Protein AF-A0A534YA85-F1 (afdb_monomer_lite)

Structure (mmCIF, N/CA/C/O backbone):
data_AF-A0A534YA85-F1
#
_entry.id   AF-A0A534YA85-F1
#
loop_
_atom_site.group_PDB
_atom_site.id
_atom_site.type_symbol
_atom_site.label_atom_id
_atom_site.label_alt_id
_atom_site.label_comp_id
_atom_site.label_asym_id
_atom_site.label_entity_id
_atom_site.label_seq_id
_atom_site.pdbx_PDB_ins_code
_atom_site.Cartn_x
_atom_site.Cartn_y
_atom_site.Cartn_z
_atom_site.occupancy
_atom_site.B_iso_or_equiv
_atom_site.auth_seq_id
_atom_site.auth_comp_id
_atom_site.auth_asym_id
_atom_site.auth_atom_id
_atom_site.pdbx_PDB_model_num
ATOM 1 N N . MET A 1 1 ? 10.617 16.975 32.938 1.00 54.47 1 MET A N 1
ATOM 2 C CA . MET A 1 1 ? 10.863 16.220 31.689 1.00 54.47 1 MET A CA 1
ATOM 3 C C . MET A 1 1 ? 12.157 15.442 31.847 1.00 54.47 1 MET A C 1
ATOM 5 O O . MET A 1 1 ? 13.185 16.061 32.096 1.00 54.47 1 MET A O 1
ATOM 9 N N . GLY A 1 2 ? 12.087 14.109 31.835 1.00 68.56 2 GLY A N 1
ATOM 10 C CA . GLY A 1 2 ? 13.190 13.233 32.239 1.00 68.56 2 GLY A CA 1
ATOM 11 C C . GLY A 1 2 ? 14.158 12.900 31.101 1.00 68.56 2 GLY A C 1
ATOM 12 O O . GLY A 1 2 ? 13.788 12.870 29.932 1.00 68.56 2 GLY A O 1
ATOM 13 N N . PHE A 1 3 ? 15.406 12.594 31.458 1.00 65.69 3 PHE A N 1
ATOM 14 C CA . PHE A 1 3 ? 16.488 12.204 30.540 1.00 65.69 3 PHE A CA 1
ATOM 15 C C . PHE A 1 3 ? 16.115 11.012 29.625 1.00 65.69 3 PHE A C 1
ATOM 17 O O . PHE A 1 3 ? 16.571 10.932 28.488 1.00 65.69 3 PHE A O 1
ATOM 24 N N . LEU A 1 4 ? 15.219 10.133 30.092 1.00 62.03 4 LEU A N 1
ATOM 25 C CA . LEU A 1 4 ? 14.689 8.975 29.357 1.00 62.03 4 LEU A CA 1
ATOM 26 C C . LEU A 1 4 ? 13.737 9.347 28.203 1.00 62.03 4 LEU A C 1
ATOM 28 O O . LEU A 1 4 ? 13.710 8.641 27.192 1.00 62.03 4 LEU A O 1
ATOM 32 N N . ASP A 1 5 ? 13.016 10.469 28.303 1.00 59.59 5 ASP A N 1
ATOM 33 C CA . ASP A 1 5 ? 12.190 10.991 27.201 1.00 59.59 5 ASP A CA 1
ATOM 34 C C . ASP A 1 5 ? 13.083 11.540 26.081 1.00 59.59 5 ASP A C 1
ATOM 36 O O . ASP A 1 5 ? 12.825 11.323 24.898 1.00 59.59 5 ASP A O 1
ATOM 40 N N . LYS A 1 6 ? 14.206 12.168 26.456 1.00 60.59 6 LYS A N 1
ATOM 41 C CA . LYS A 1 6 ? 15.209 12.709 25.525 1.00 60.59 6 LYS A CA 1
ATOM 42 C C . LYS A 1 6 ? 16.009 11.614 24.799 1.00 60.59 6 LYS A C 1
ATOM 44 O O . LYS A 1 6 ? 16.532 11.862 23.718 1.00 60.59 6 LYS A O 1
ATOM 49 N N . LEU A 1 7 ? 16.057 10.403 25.365 1.00 66.19 7 LEU A N 1
ATOM 50 C CA . LEU A 1 7 ? 16.641 9.196 24.763 1.00 66.19 7 LEU A CA 1
ATOM 51 C C . LEU A 1 7 ? 15.626 8.365 23.950 1.00 66.19 7 LEU A C 1
ATOM 53 O O . LEU A 1 7 ? 15.970 7.308 23.426 1.00 66.19 7 LEU A O 1
ATOM 57 N N . GLY A 1 8 ? 14.369 8.816 23.845 1.00 58.88 8 GLY A N 1
ATOM 58 C CA . GLY A 1 8 ? 13.324 8.158 23.058 1.00 58.88 8 GLY A CA 1
ATOM 59 C C . GLY A 1 8 ? 12.726 6.894 23.689 1.00 58.88 8 GLY A C 1
ATOM 60 O O . GLY A 1 8 ? 11.924 6.226 23.036 1.00 58.88 8 GLY A O 1
ATOM 61 N N . ILE A 1 9 ? 13.069 6.575 24.941 1.00 64.44 9 ILE A N 1
ATOM 62 C CA . ILE A 1 9 ? 12.575 5.391 25.670 1.00 64.44 9 ILE A CA 1
ATOM 63 C C . ILE A 1 9 ? 11.211 5.678 26.337 1.00 64.44 9 ILE A C 1
ATOM 65 O O . ILE A 1 9 ? 10.463 4.755 26.667 1.00 64.44 9 ILE A O 1
ATOM 69 N N . GLY A 1 10 ? 10.824 6.950 26.451 1.00 61.31 10 GLY A N 1
ATOM 70 C CA . GLY A 1 10 ? 9.482 7.391 26.837 1.00 61.31 10 GLY A CA 1
ATOM 71 C C . GLY A 1 10 ? 8.562 7.609 25.632 1.00 61.31 10 GLY A C 1
ATOM 72 O O . GLY A 1 10 ? 8.997 8.062 24.570 1.00 61.31 10 GLY A O 1
ATOM 73 N N . GLY A 1 11 ? 7.295 7.223 25.770 1.00 65.12 11 GLY A N 1
ATOM 74 C CA . GLY A 1 11 ? 6.233 7.511 24.805 1.00 65.12 11 GLY A CA 1
ATOM 75 C C . GLY A 1 11 ? 5.079 6.522 24.893 1.00 65.12 11 GLY A C 1
ATOM 76 O O . GLY A 1 11 ? 5.280 5.359 25.263 1.00 65.12 11 GLY A O 1
ATOM 77 N N . SER A 1 12 ? 3.875 6.981 24.557 1.00 79.50 12 SER A N 1
ATOM 78 C CA . SER A 1 12 ? 2.685 6.127 24.523 1.00 79.50 12 SER A CA 1
ATOM 79 C C . SER A 1 12 ? 2.863 4.994 23.499 1.00 79.50 12 SER A C 1
ATOM 81 O O . SER A 1 12 ? 3.692 5.073 22.586 1.00 79.50 12 SER A O 1
ATOM 83 N N . LYS A 1 13 ? 2.090 3.906 23.629 1.00 80.50 13 LYS A N 1
ATOM 84 C CA . LYS A 1 13 ? 2.131 2.785 22.667 1.00 80.50 13 LYS A CA 1
ATOM 85 C C . LYS A 1 13 ? 1.959 3.280 21.220 1.00 80.50 13 LYS A C 1
ATOM 87 O O . LYS A 1 13 ? 2.655 2.799 20.333 1.00 80.50 13 LYS A O 1
ATOM 92 N N . GLN A 1 14 ? 1.108 4.288 21.030 1.00 82.31 14 GLN A N 1
ATOM 93 C CA . GLN A 1 14 ? 0.843 4.929 19.742 1.00 82.31 14 GLN A CA 1
ATOM 94 C C . GLN A 1 14 ? 2.064 5.696 19.215 1.00 82.31 14 GLN A C 1
ATOM 96 O O . GLN A 1 14 ? 2.481 5.479 18.085 1.00 82.31 14 GLN A O 1
ATOM 101 N N . GLU A 1 15 ? 2.725 6.512 20.039 1.00 84.69 15 GLU A N 1
ATOM 102 C CA . GLU A 1 15 ? 3.919 7.264 19.615 1.00 84.69 15 GLU A CA 1
ATOM 103 C C . GLU A 1 15 ? 5.110 6.363 19.261 1.00 84.69 15 GLU A 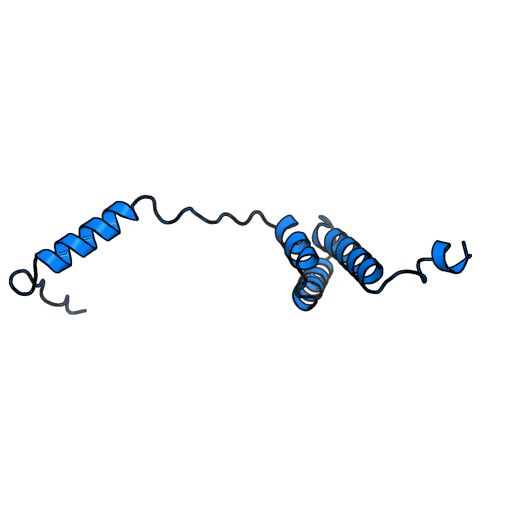C 1
ATOM 105 O O . GLU A 1 15 ? 5.963 6.720 18.441 1.00 84.69 15 GLU A O 1
ATOM 110 N N . ARG A 1 16 ? 5.221 5.201 19.913 1.00 83.88 16 ARG A N 1
ATOM 111 C CA . ARG A 1 16 ? 6.243 4.198 19.581 1.00 83.88 16 ARG A CA 1
ATOM 112 C C . ARG A 1 16 ? 5.949 3.539 18.238 1.00 83.88 16 ARG A C 1
ATOM 114 O O . ARG A 1 16 ? 6.869 3.361 17.441 1.00 83.88 16 ARG A O 1
ATOM 121 N N . GLU A 1 17 ? 4.684 3.223 17.982 1.00 85.88 17 GLU A N 1
ATOM 122 C CA . GLU A 1 17 ? 4.235 2.679 16.703 1.00 85.88 17 GLU A CA 1
ATOM 123 C C . GLU A 1 17 ? 4.466 3.680 15.565 1.00 85.88 17 GLU A C 1
ATOM 125 O O . GLU A 1 17 ? 5.092 3.332 14.567 1.00 85.88 17 GLU A O 1
ATOM 130 N N . GLU A 1 18 ? 4.100 4.950 15.750 1.00 88.56 18 GLU A N 1
ATOM 131 C CA . GLU A 1 18 ? 4.337 6.004 14.758 1.00 88.56 18 GLU A CA 1
ATOM 132 C C . GLU A 1 18 ? 5.822 6.189 14.435 1.00 88.56 18 GLU A C 1
ATOM 134 O O . GLU A 1 18 ? 6.204 6.332 13.270 1.00 88.56 18 GLU A O 1
ATOM 139 N N . ARG A 1 19 ? 6.692 6.153 15.451 1.00 89.69 19 ARG A N 1
ATOM 140 C CA . ARG A 1 19 ? 8.147 6.190 15.241 1.00 89.69 19 ARG A CA 1
ATOM 141 C C . ARG A 1 19 ? 8.642 4.969 14.466 1.00 89.69 19 ARG A C 1
ATOM 143 O O . ARG A 1 19 ? 9.500 5.114 13.592 1.00 89.69 19 ARG A O 1
ATOM 150 N N . GLY A 1 20 ? 8.088 3.791 14.753 1.00 91.81 20 GLY A N 1
ATOM 151 C CA . GLY A 1 20 ? 8.341 2.561 14.005 1.00 91.81 20 GLY A CA 1
ATOM 152 C C . GLY A 1 20 ? 7.965 2.701 12.530 1.00 91.81 20 GLY A C 1
ATOM 153 O O . GLY A 1 20 ? 8.814 2.484 11.664 1.00 91.81 20 GLY A O 1
ATOM 154 N N . VAL A 1 21 ? 6.743 3.162 12.252 1.00 93.25 21 VAL A N 1
ATOM 155 C CA . VAL A 1 21 ? 6.235 3.397 10.892 1.00 93.25 21 VAL A CA 1
ATOM 156 C C . VAL A 1 21 ? 7.115 4.395 10.143 1.00 93.25 21 VAL A C 1
ATOM 158 O O . VAL A 1 21 ? 7.579 4.081 9.050 1.00 93.25 21 VAL A O 1
ATOM 161 N N . ARG A 1 22 ? 7.447 5.552 10.735 1.00 93.50 22 ARG A N 1
ATOM 162 C CA . ARG A 1 22 ? 8.319 6.562 10.096 1.00 93.50 22 ARG A CA 1
ATOM 163 C C . ARG A 1 22 ? 9.693 6.000 9.734 1.00 93.50 22 ARG A C 1
ATOM 165 O O . ARG A 1 22 ? 10.232 6.286 8.663 1.00 93.50 22 ARG A O 1
ATOM 172 N N . ARG A 1 23 ? 10.275 5.181 10.615 1.00 94.31 23 ARG A N 1
ATOM 173 C CA . ARG A 1 23 ? 11.570 4.534 10.367 1.00 94.31 23 ARG A CA 1
ATOM 174 C C . ARG A 1 23 ? 11.490 3.553 9.196 1.00 94.31 23 ARG A C 1
ATOM 176 O O . ARG A 1 23 ? 12.379 3.554 8.346 1.00 94.31 23 ARG A O 1
ATOM 183 N N . LEU A 1 24 ? 10.453 2.719 9.153 1.00 94.25 24 LEU A N 1
ATOM 184 C CA . LEU A 1 24 ? 10.261 1.733 8.086 1.00 94.25 24 LEU A CA 1
ATOM 185 C C . LEU A 1 24 ? 9.900 2.383 6.754 1.00 94.25 24 LEU A C 1
ATOM 187 O O . LEU A 1 24 ? 10.414 1.969 5.719 1.00 94.25 24 LEU A O 1
ATOM 191 N N . GLN A 1 25 ? 9.103 3.447 6.778 1.00 93.00 25 GLN A N 1
ATOM 192 C CA . GLN A 1 25 ? 8.811 4.266 5.610 1.00 93.00 25 GLN A CA 1
ATOM 193 C C . GLN A 1 25 ? 10.107 4.806 4.993 1.00 93.00 25 GLN A C 1
ATOM 195 O O . GLN A 1 25 ? 10.335 4.637 3.798 1.00 93.00 25 GLN A O 1
ATOM 200 N N . LYS A 1 26 ? 11.009 5.383 5.803 1.00 93.25 26 LYS A N 1
ATOM 201 C CA . LYS A 1 26 ? 12.305 5.880 5.312 1.00 93.25 26 LYS A CA 1
ATOM 202 C C . LYS A 1 26 ? 13.123 4.774 4.638 1.00 93.25 26 LYS A C 1
ATOM 204 O O . LYS A 1 26 ? 13.635 4.989 3.546 1.00 93.25 26 LYS A O 1
ATOM 209 N N . LYS A 1 27 ? 13.203 3.585 5.252 1.00 92.75 27 LYS A N 1
ATOM 210 C CA . LYS A 1 27 ? 13.883 2.420 4.653 1.00 92.75 27 LYS A CA 1
ATOM 211 C C . LYS A 1 27 ? 13.230 1.989 3.342 1.00 92.75 27 LYS A C 1
ATOM 213 O O . LYS A 1 27 ? 13.927 1.708 2.375 1.00 92.75 27 LYS A O 1
ATOM 218 N N . THR A 1 28 ? 11.901 1.975 3.304 1.00 91.12 28 THR A N 1
ATOM 219 C CA . THR A 1 28 ? 11.129 1.601 2.118 1.00 91.12 28 THR A CA 1
ATOM 220 C C . THR A 1 28 ? 11.373 2.576 0.973 1.00 91.12 28 THR A C 1
ATOM 222 O O . THR A 1 28 ? 11.422 2.141 -0.167 1.00 91.12 28 THR A O 1
ATOM 225 N N . MET A 1 29 ? 11.582 3.866 1.247 1.00 90.19 29 MET A N 1
ATOM 226 C CA . MET A 1 29 ? 11.817 4.913 0.241 1.00 90.19 29 MET A CA 1
ATOM 227 C C . MET A 1 29 ? 13.283 5.086 -0.169 1.00 90.19 29 MET A C 1
ATOM 229 O O . MET A 1 29 ? 13.564 5.850 -1.093 1.00 90.19 29 MET A O 1
ATOM 233 N N . GLU A 1 30 ? 14.211 4.378 0.477 1.00 91.44 30 GLU A N 1
ATOM 234 C CA . GLU A 1 30 ? 15.630 4.465 0.151 1.00 91.44 30 GLU A CA 1
ATOM 235 C C . GLU A 1 30 ? 15.859 4.079 -1.321 1.00 91.44 30 GLU A C 1
ATOM 237 O O . GLU A 1 30 ? 15.326 3.076 -1.820 1.00 91.44 30 GLU A O 1
ATOM 242 N N . LYS A 1 31 ? 16.598 4.923 -2.047 1.00 86.00 31 LYS A N 1
ATOM 243 C CA . LYS A 1 31 ? 16.811 4.751 -3.493 1.00 86.00 31 LYS A CA 1
ATOM 244 C C . LYS A 1 31 ? 17.993 3.837 -3.774 1.00 86.00 31 LYS A C 1
ATOM 246 O O . LYS A 1 31 ? 17.962 3.080 -4.741 1.00 86.00 31 LYS A O 1
ATOM 251 N N . PHE A 1 32 ? 19.006 3.892 -2.915 1.00 89.31 32 PHE A N 1
ATOM 252 C CA . PHE A 1 32 ? 20.272 3.202 -3.106 1.00 89.31 32 PHE A CA 1
ATOM 253 C C . PHE A 1 32 ? 20.477 2.129 -2.036 1.00 89.31 32 PHE A C 1
ATOM 255 O O . PHE A 1 32 ? 20.090 2.288 -0.884 1.00 89.31 32 PHE A O 1
ATOM 262 N N . GLY A 1 33 ? 21.102 1.019 -2.418 1.00 86.88 33 GLY A N 1
ATOM 263 C CA . GLY A 1 33 ? 21.424 -0.076 -1.506 1.00 86.88 33 GLY A CA 1
ATOM 264 C C . GLY A 1 33 ? 20.593 -1.347 -1.714 1.00 86.88 33 GLY A C 1
ATOM 265 O O . GLY A 1 33 ? 19.771 -1.415 -2.640 1.00 86.88 33 GLY A O 1
ATOM 266 N N . PRO A 1 34 ? 20.832 -2.361 -0.860 1.00 93.12 34 PRO A N 1
ATOM 267 C CA . PRO A 1 34 ? 20.342 -3.720 -1.071 1.00 93.12 34 PRO A CA 1
ATOM 268 C C . PRO A 1 34 ? 18.805 -3.787 -1.140 1.00 93.12 34 PRO A C 1
ATOM 270 O O . PRO A 1 34 ? 18.135 -3.230 -0.259 1.00 93.12 34 PRO A O 1
ATOM 273 N N . PRO A 1 35 ? 18.218 -4.427 -2.169 1.00 91.12 35 PRO A N 1
ATOM 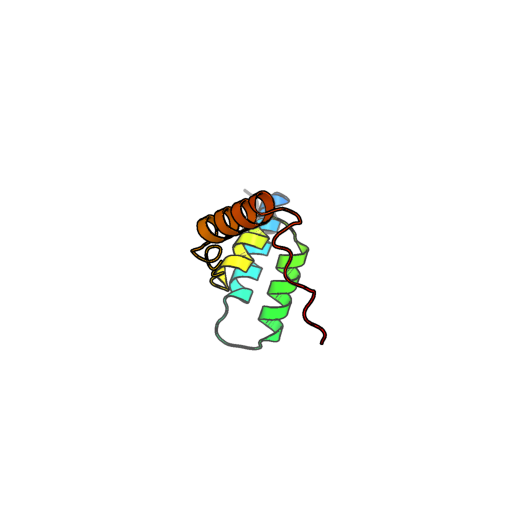274 C CA . PRO A 1 35 ? 16.770 -4.606 -2.286 1.00 91.12 35 PRO A CA 1
ATOM 275 C C . PRO A 1 35 ? 16.120 -5.279 -1.075 1.00 91.12 35 PRO A C 1
ATOM 277 O O . PRO A 1 35 ? 15.008 -4.914 -0.695 1.00 91.12 35 PRO A O 1
ATOM 280 N N . GLU A 1 36 ? 16.835 -6.191 -0.427 1.00 93.75 36 GLU A N 1
ATOM 281 C CA . GLU A 1 36 ? 16.387 -6.995 0.710 1.00 93.75 36 GLU A CA 1
ATOM 282 C C . GLU A 1 36 ? 16.023 -6.110 1.908 1.00 93.75 36 GLU A C 1
ATOM 284 O O . GLU A 1 36 ? 15.047 -6.368 2.609 1.00 93.75 36 GLU A O 1
ATOM 289 N N . ASN A 1 37 ? 16.746 -5.001 2.100 1.00 92.06 37 ASN A N 1
ATOM 290 C CA . ASN A 1 37 ? 16.459 -4.041 3.167 1.00 92.06 37 ASN A CA 1
ATOM 291 C C . ASN A 1 37 ? 15.108 -3.348 2.970 1.00 92.06 37 ASN A C 1
ATOM 293 O O . ASN A 1 37 ? 14.410 -3.050 3.943 1.00 92.06 37 ASN A O 1
ATOM 297 N N . ARG A 1 38 ? 14.742 -3.077 1.713 1.00 93.12 38 ARG A N 1
ATOM 298 C CA . ARG A 1 38 ? 13.445 -2.484 1.372 1.00 93.12 38 ARG A CA 1
ATOM 299 C C . ARG A 1 38 ? 12.345 -3.526 1.475 1.00 93.12 38 ARG A C 1
ATOM 301 O O . ARG A 1 38 ? 11.311 -3.239 2.064 1.00 93.12 38 ARG A O 1
ATOM 308 N N . GLN A 1 39 ? 12.599 -4.731 0.969 1.00 93.25 39 GLN A N 1
ATOM 309 C CA . GLN A 1 39 ? 11.665 -5.849 1.048 1.00 93.25 39 GLN A CA 1
ATOM 310 C C . GLN A 1 39 ? 11.303 -6.176 2.503 1.00 93.25 39 GLN A C 1
ATOM 312 O O . GLN A 1 39 ? 10.126 -6.229 2.848 1.00 93.25 39 GLN A O 1
ATOM 317 N N . GLY A 1 40 ? 12.298 -6.268 3.390 1.00 94.88 40 GLY A N 1
ATOM 318 C CA . GLY A 1 40 ? 12.059 -6.489 4.816 1.00 94.88 40 GLY A CA 1
ATOM 319 C C . GLY A 1 40 ? 11.252 -5.363 5.473 1.00 94.88 40 GLY A C 1
ATOM 320 O O . GLY A 1 40 ? 10.362 -5.634 6.276 1.00 94.88 40 GLY A O 1
ATOM 321 N N . ALA A 1 41 ? 11.503 -4.100 5.106 1.00 94.25 41 ALA A N 1
ATOM 322 C CA . ALA A 1 41 ? 10.731 -2.967 5.623 1.00 94.25 41 ALA A CA 1
ATOM 323 C C . ALA A 1 41 ? 9.268 -2.974 5.140 1.00 94.25 41 ALA A C 1
ATOM 325 O O . ALA A 1 41 ? 8.372 -2.645 5.917 1.00 94.25 41 ALA A O 1
ATOM 326 N N . ILE A 1 42 ? 9.028 -3.386 3.891 1.00 93.62 42 ILE A N 1
ATOM 327 C CA . ILE A 1 42 ? 7.687 -3.562 3.317 1.00 93.62 42 ILE A CA 1
ATOM 328 C C . ILE A 1 42 ? 6.925 -4.655 4.072 1.00 93.62 42 ILE A C 1
ATOM 330 O O . ILE A 1 42 ? 5.783 -4.444 4.479 1.00 93.62 42 ILE A O 1
ATOM 334 N N . GLU A 1 43 ? 7.558 -5.803 4.314 1.00 95.94 43 GLU A N 1
ATOM 335 C CA . GLU A 1 43 ? 6.940 -6.908 5.052 1.00 95.94 43 GLU A CA 1
ATOM 336 C C . GLU A 1 43 ? 6.628 -6.540 6.506 1.00 95.94 43 GLU A C 1
ATOM 338 O O . GLU A 1 43 ? 5.577 -6.912 7.029 1.00 95.94 43 GLU A O 1
ATOM 343 N N . GLU A 1 44 ? 7.514 -5.791 7.168 1.00 94.94 44 GLU A N 1
ATOM 344 C CA . GLU A 1 44 ? 7.291 -5.310 8.534 1.00 94.94 44 GLU A CA 1
ATOM 345 C C . GLU A 1 44 ? 6.118 -4.317 8.596 1.00 94.94 44 GLU A C 1
ATOM 347 O O . GLU A 1 44 ? 5.244 -4.470 9.450 1.00 94.94 44 GLU A O 1
ATOM 352 N N . LEU A 1 45 ? 6.028 -3.368 7.653 1.00 91.88 45 LEU A N 1
ATOM 353 C CA . LEU A 1 45 ? 4.874 -2.465 7.530 1.00 91.88 45 LEU A CA 1
ATOM 354 C C . LEU A 1 45 ? 3.569 -3.235 7.267 1.00 91.88 45 LEU A C 1
ATOM 356 O O . LEU A 1 45 ? 2.554 -2.960 7.908 1.00 91.88 45 LEU A O 1
ATOM 360 N N . GLY A 1 46 ? 3.591 -4.240 6.387 1.00 89.75 46 GLY A N 1
ATOM 361 C CA . GLY A 1 46 ? 2.423 -5.079 6.099 1.00 89.75 46 GLY A CA 1
ATOM 362 C C . GLY A 1 46 ? 1.923 -5.867 7.318 1.00 89.75 46 GLY A C 1
ATOM 363 O O . GLY A 1 46 ? 0.716 -6.035 7.502 1.00 89.75 46 GLY A O 1
ATOM 364 N N . LYS A 1 47 ? 2.833 -6.302 8.200 1.00 94.25 47 LYS A N 1
ATOM 365 C CA . LYS A 1 47 ? 2.492 -7.008 9.448 1.00 94.25 47 LYS A CA 1
ATOM 366 C C . LYS A 1 47 ? 1.817 -6.108 10.487 1.00 94.25 47 LYS A C 1
ATOM 368 O O . LYS A 1 47 ? 1.021 -6.619 11.271 1.00 94.25 47 LYS A O 1
ATOM 373 N N . MET A 1 48 ? 2.093 -4.800 10.492 1.00 89.31 48 MET A N 1
ATOM 374 C CA . MET A 1 48 ? 1.505 -3.861 11.462 1.00 89.31 48 MET A CA 1
ATOM 375 C C . MET A 1 48 ? -0.009 -3.697 11.291 1.00 89.31 48 MET A C 1
ATOM 377 O O . MET A 1 48 ? -0.707 -3.494 12.280 1.00 89.31 48 MET A O 1
ATOM 381 N N . ARG A 1 49 ? -0.523 -3.802 10.055 1.00 85.44 49 ARG A N 1
ATOM 382 C CA . ARG A 1 49 ? -1.960 -3.691 9.722 1.00 85.44 49 ARG A CA 1
ATOM 383 C C . ARG A 1 49 ? -2.650 -2.427 10.267 1.00 85.44 49 ARG A C 1
ATOM 385 O O . ARG A 1 49 ? -3.865 -2.426 10.453 1.00 85.44 49 ARG A O 1
ATOM 392 N N . SER A 1 50 ? -1.903 -1.350 10.512 1.00 85.19 50 SER A N 1
ATOM 393 C CA . SER A 1 50 ? -2.451 -0.072 10.973 1.00 85.19 50 SER A CA 1
ATOM 394 C C . SER A 1 50 ? -2.602 0.924 9.816 1.00 85.19 50 SER A C 1
ATOM 396 O O . SER A 1 50 ? -1.840 0.850 8.848 1.00 85.19 50 SER A O 1
ATOM 398 N N . PRO A 1 51 ? -3.548 1.885 9.888 1.00 85.50 51 PRO A N 1
ATOM 399 C CA . PRO A 1 51 ? -3.778 2.849 8.807 1.00 85.50 51 PRO A CA 1
ATOM 400 C C . PRO A 1 51 ? -2.505 3.589 8.376 1.00 85.50 51 PRO A C 1
ATOM 402 O O . PRO A 1 51 ? -2.210 3.682 7.189 1.00 85.50 51 PRO A O 1
ATOM 405 N N . ARG A 1 52 ? -1.685 4.020 9.344 1.00 85.12 52 ARG A N 1
ATOM 406 C CA . ARG A 1 52 ? -0.412 4.708 9.077 1.00 85.12 52 ARG A CA 1
ATOM 407 C C . ARG A 1 52 ? 0.622 3.821 8.390 1.00 85.12 52 ARG A C 1
ATOM 409 O O . ARG A 1 52 ? 1.390 4.314 7.568 1.00 85.12 52 ARG A O 1
ATOM 416 N N . ALA A 1 53 ? 0.652 2.526 8.699 1.00 87.06 53 ALA A N 1
ATOM 417 C CA . ALA A 1 53 ? 1.543 1.594 8.019 1.00 87.06 53 ALA A CA 1
ATOM 418 C C . ALA A 1 53 ? 1.120 1.372 6.556 1.00 87.06 53 ALA A C 1
ATOM 420 O O . ALA A 1 53 ? 1.976 1.320 5.675 1.00 87.06 53 ALA A O 1
ATOM 421 N N . ILE A 1 54 ? -0.189 1.315 6.282 1.00 88.88 54 ILE A N 1
ATOM 422 C CA . ILE A 1 54 ? -0.715 1.223 4.912 1.00 88.88 54 ILE A CA 1
ATOM 423 C C . ILE A 1 54 ? -0.409 2.499 4.123 1.00 88.88 54 ILE A C 1
ATOM 425 O O . ILE A 1 54 ? 0.132 2.410 3.025 1.00 88.88 54 ILE A O 1
ATOM 429 N N . GLU A 1 55 ? -0.647 3.683 4.696 1.00 86.94 55 GLU A N 1
ATOM 430 C CA . GLU A 1 55 ? -0.246 4.959 4.082 1.00 86.94 55 GLU A CA 1
ATOM 431 C C . GLU A 1 55 ? 1.251 4.979 3.733 1.00 86.94 55 GLU A C 1
ATOM 433 O O . GLU A 1 55 ? 1.639 5.414 2.648 1.00 86.94 55 GLU A O 1
ATOM 438 N N . ALA A 1 56 ? 2.102 4.456 4.626 1.00 87.94 56 ALA A N 1
ATOM 439 C CA . ALA A 1 56 ? 3.539 4.356 4.392 1.00 87.94 56 ALA A CA 1
ATOM 440 C C . ALA A 1 56 ? 3.907 3.477 3.187 1.00 87.94 56 ALA 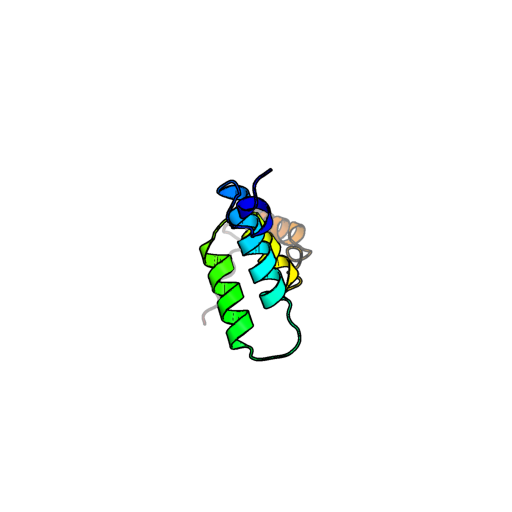A C 1
ATOM 442 O O . ALA A 1 56 ? 4.811 3.838 2.432 1.00 87.94 56 ALA A O 1
ATOM 443 N N . LEU A 1 57 ? 3.201 2.362 2.983 1.00 87.69 57 LEU A N 1
ATOM 444 C CA . LEU A 1 57 ? 3.385 1.486 1.821 1.00 87.69 57 LEU A CA 1
ATOM 445 C C . LEU A 1 57 ? 2.960 2.173 0.517 1.00 87.69 57 LEU A C 1
ATOM 447 O O . LEU A 1 57 ? 3.674 2.090 -0.485 1.00 87.69 57 LEU A O 1
ATOM 451 N N . LEU A 1 58 ? 1.838 2.897 0.545 1.00 86.88 58 LEU A N 1
ATOM 452 C CA . LEU A 1 58 ? 1.291 3.595 -0.621 1.00 86.88 58 LEU A CA 1
ATOM 453 C C . LEU A 1 58 ? 2.206 4.712 -1.141 1.00 86.88 58 LEU A C 1
ATOM 455 O O . LEU A 1 58 ? 2.153 5.048 -2.317 1.00 86.88 58 LEU A O 1
ATOM 459 N N . MET A 1 59 ? 3.094 5.266 -0.312 1.00 85.31 59 MET A N 1
ATOM 460 C CA . MET A 1 59 ? 4.044 6.292 -0.760 1.00 85.31 59 MET A CA 1
ATOM 461 C C . MET A 1 59 ? 5.161 5.757 -1.669 1.00 85.31 59 MET A C 1
ATOM 463 O O . MET A 1 59 ? 5.789 6.546 -2.376 1.00 85.31 59 MET A O 1
ATOM 467 N N . ARG A 1 60 ? 5.430 4.443 -1.671 1.00 81.81 60 ARG A N 1
ATOM 468 C CA . ARG A 1 60 ? 6.489 3.846 -2.505 1.00 81.81 60 ARG A CA 1
ATOM 469 C C . ARG A 1 60 ? 6.064 3.638 -3.954 1.00 81.81 60 ARG A C 1
ATOM 471 O O . ARG A 1 60 ? 6.919 3.701 -4.836 1.00 81.81 60 ARG A O 1
ATOM 478 N N . TYR A 1 61 ? 4.781 3.390 -4.199 1.00 73.25 61 TYR A N 1
ATOM 479 C CA . TY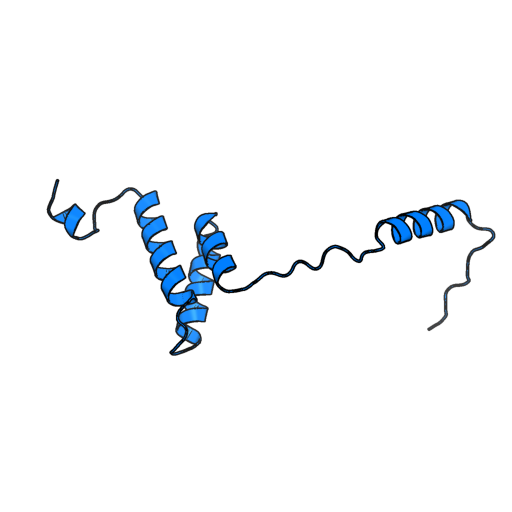R A 1 61 ? 4.259 3.108 -5.530 1.00 73.25 61 TYR A CA 1
ATOM 480 C C . TYR A 1 61 ? 3.033 3.955 -5.820 1.00 73.25 61 TYR A C 1
ATOM 482 O O . TYR A 1 61 ? 2.100 4.025 -5.029 1.00 73.25 61 TYR A O 1
ATOM 490 N N . THR A 1 62 ? 2.998 4.542 -7.009 1.00 64.50 62 THR A N 1
ATOM 491 C CA . THR A 1 62 ? 1.762 5.091 -7.553 1.00 64.50 62 THR A CA 1
ATOM 492 C C . THR A 1 62 ? 0.833 3.928 -7.879 1.00 64.50 62 THR A C 1
ATOM 494 O O . THR A 1 62 ? 1.053 3.221 -8.861 1.00 64.50 62 THR A O 1
ATOM 497 N N . ILE A 1 63 ? -0.203 3.719 -7.067 1.00 63.09 63 ILE A N 1
ATOM 498 C CA . ILE A 1 63 ? -1.298 2.833 -7.458 1.00 63.09 63 ILE A CA 1
ATOM 499 C C . ILE A 1 63 ? -2.113 3.581 -8.505 1.00 63.09 63 ILE A C 1
ATOM 501 O O . ILE A 1 63 ? -2.836 4.525 -8.189 1.00 63.09 63 ILE A O 1
ATOM 505 N N . ARG A 1 64 ? -1.971 3.174 -9.766 1.00 52.28 64 ARG A N 1
ATOM 506 C CA . ARG A 1 64 ? -2.956 3.506 -10.790 1.00 52.28 64 ARG A CA 1
ATOM 507 C C . ARG A 1 64 ? -4.078 2.494 -10.655 1.00 52.28 64 ARG A C 1
ATOM 509 O O . ARG A 1 64 ? -3.907 1.327 -10.985 1.00 52.28 64 ARG A O 1
ATOM 516 N N . VAL A 1 65 ? -5.192 2.944 -10.095 1.00 60.72 65 VAL A N 1
ATOM 517 C CA . VAL A 1 65 ? -6.464 2.269 -10.314 1.00 60.72 65 VAL A CA 1
ATOM 518 C C . VAL A 1 65 ? -6.910 2.782 -11.669 1.00 60.72 65 VAL A C 1
ATOM 520 O O . VAL A 1 65 ? -7.292 3.948 -11.770 1.00 60.72 65 VAL A O 1
ATOM 523 N N . ASP A 1 66 ? -6.752 1.970 -12.715 1.00 54.62 66 ASP A N 1
ATOM 524 C CA . ASP A 1 66 ? -7.393 2.298 -13.983 1.00 54.62 66 ASP A CA 1
ATOM 525 C C . ASP A 1 66 ? -8.884 2.469 -13.668 1.00 54.62 66 ASP A C 1
ATOM 527 O O . ASP A 1 66 ? -9.469 1.567 -13.050 1.00 54.62 66 ASP A O 1
ATOM 531 N N . PRO A 1 67 ? -9.486 3.639 -13.963 1.00 57.00 67 PRO A N 1
ATOM 532 C CA . PRO A 1 67 ? -10.921 3.787 -13.805 1.00 57.00 67 PRO A CA 1
ATOM 533 C C . PRO A 1 67 ? -11.558 2.624 -14.556 1.00 57.00 67 PRO A C 1
ATOM 535 O O . PRO A 1 67 ? -11.087 2.273 -15.643 1.00 57.00 67 PRO A O 1
ATOM 538 N N . GLY A 1 68 ? -12.557 1.990 -13.930 1.00 58.75 68 GLY A N 1
ATOM 539 C CA . GLY A 1 68 ? -13.333 0.931 -14.564 1.00 58.75 68 GLY A CA 1
ATOM 540 C C . GLY A 1 68 ? -13.576 1.329 -16.011 1.00 58.75 68 GLY A C 1
ATOM 541 O O . GLY A 1 68 ? -13.928 2.483 -16.258 1.00 58.75 68 GLY A O 1
ATOM 542 N N . ILE A 1 69 ? -13.201 0.431 -16.929 1.00 61.22 69 ILE A N 1
ATOM 543 C CA . ILE A 1 69 ? -13.299 0.591 -18.386 1.00 61.22 69 ILE A CA 1
ATOM 544 C C . ILE A 1 69 ? -14.443 1.545 -18.710 1.00 61.22 69 ILE A C 1
ATOM 546 O O . ILE A 1 69 ? -15.548 1.328 -18.218 1.00 61.22 69 ILE A O 1
ATOM 550 N N . THR A 1 70 ? -14.141 2.587 -19.487 1.00 57.91 70 THR A N 1
ATOM 551 C CA . THR A 1 70 ? -14.981 3.763 -19.789 1.00 57.91 70 THR A CA 1
ATOM 552 C C . THR A 1 70 ? -16.436 3.432 -20.149 1.00 57.91 70 THR A C 1
ATOM 554 O O . THR A 1 70 ? -17.320 4.271 -20.017 1.00 57.91 70 THR A O 1
ATOM 557 N N . ASP A 1 71 ? -16.688 2.178 -20.494 1.00 64.56 71 ASP A N 1
ATOM 558 C CA . ASP A 1 71 ? -17.915 1.643 -21.041 1.00 64.56 71 ASP A CA 1
ATOM 559 C C . ASP A 1 71 ? -18.779 0.924 -19.986 1.00 64.56 71 ASP A C 1
ATOM 561 O O . ASP A 1 71 ? -19.579 0.060 -20.336 1.00 64.56 71 ASP A O 1
ATOM 565 N N . ASP A 1 72 ? -18.637 1.201 -18.683 1.00 70.88 72 ASP A N 1
ATOM 566 C CA . ASP A 1 72 ? -19.500 0.581 -17.657 1.00 70.88 72 ASP A CA 1
ATOM 567 C C . ASP A 1 72 ? -20.995 0.849 -17.922 1.00 70.88 72 ASP A C 1
ATOM 569 O O . ASP A 1 72 ? -21.825 -0.043 -17.725 1.00 70.88 72 ASP A O 1
ATOM 573 N N . GLU A 1 73 ? -21.333 2.021 -18.467 1.00 75.50 73 GLU A N 1
ATOM 574 C CA . GLU A 1 73 ? -22.680 2.319 -18.969 1.00 75.50 73 GLU A CA 1
ATOM 575 C C . GLU A 1 73 ? -23.049 1.455 -20.187 1.00 75.50 73 GLU A C 1
ATOM 577 O O . GLU A 1 73 ? -24.155 0.912 -20.246 1.00 75.50 73 GLU A O 1
ATOM 582 N N . GLU A 1 74 ? -22.129 1.259 -21.138 1.00 76.75 74 GLU A N 1
ATOM 583 C CA . GLU A 1 74 ? -22.374 0.412 -22.312 1.00 76.75 74 GLU A CA 1
ATOM 584 C C . GLU A 1 74 ? -22.554 -1.052 -21.917 1.00 76.75 74 GLU A C 1
ATOM 586 O O . GLU A 1 74 ? -23.463 -1.706 -22.413 1.00 76.75 74 GLU A O 1
ATOM 591 N N . LYS A 1 75 ? -21.759 -1.574 -20.978 1.00 73.50 75 LYS A N 1
ATOM 592 C CA . LYS A 1 75 ? -21.919 -2.936 -20.452 1.00 73.50 75 LYS A CA 1
ATOM 593 C C . LYS A 1 75 ? -23.262 -3.123 -19.776 1.00 73.50 75 LYS A C 1
ATOM 595 O O . LYS A 1 75 ? -23.913 -4.140 -20.000 1.00 73.50 75 LYS A O 1
ATOM 600 N N . GLN A 1 76 ? -23.672 -2.165 -18.943 1.00 80.94 76 GLN A N 1
ATOM 601 C CA . GLN A 1 76 ? -24.985 -2.203 -18.306 1.00 80.94 76 GLN A CA 1
ATOM 602 C C . GLN A 1 76 ? -26.089 -2.172 -19.362 1.00 80.94 76 GLN A C 1
ATOM 604 O O . GLN A 1 76 ? -27.051 -2.936 -19.270 1.00 80.94 76 GLN A O 1
ATOM 609 N N . ARG A 1 77 ? -25.924 -1.354 -20.409 1.00 82.81 77 ARG A N 1
ATOM 610 C CA . ARG A 1 77 ? -26.881 -1.278 -21.511 1.00 82.81 77 ARG A CA 1
ATOM 611 C C . ARG A 1 77 ? -26.924 -2.558 -22.344 1.00 82.81 77 ARG A C 1
ATOM 613 O O . ARG A 1 77 ? -28.013 -3.027 -22.656 1.00 82.81 77 ARG A O 1
ATOM 620 N N . ILE A 1 78 ? -25.777 -3.139 -22.677 1.00 81.19 78 ILE A N 1
ATOM 621 C CA . ILE A 1 78 ? -25.663 -4.408 -23.404 1.00 81.19 78 ILE A CA 1
ATOM 622 C C . ILE A 1 78 ? -26.304 -5.528 -22.585 1.00 81.19 78 ILE A C 1
ATOM 624 O O . ILE A 1 78 ? -27.100 -6.289 -23.123 1.00 81.19 78 ILE A O 1
ATOM 628 N N . LEU A 1 79 ? -26.024 -5.600 -21.281 1.00 76.88 79 LEU A N 1
ATOM 629 C CA . LEU A 1 79 ? -26.623 -6.593 -20.390 1.00 76.88 79 LEU A CA 1
ATOM 630 C C . LEU A 1 79 ? -28.153 -6.465 -20.347 1.00 76.88 79 LEU A C 1
ATOM 632 O O . LEU A 1 79 ? -28.850 -7.473 -20.455 1.00 76.88 79 LEU A O 1
ATOM 636 N N . ALA A 1 80 ? -28.678 -5.240 -20.241 1.00 81.38 80 ALA A N 1
ATOM 637 C CA . ALA A 1 80 ? -30.118 -4.991 -20.291 1.00 81.38 80 ALA A CA 1
ATOM 638 C C . ALA A 1 80 ? -30.728 -5.456 -21.624 1.00 81.38 80 ALA A C 1
ATOM 640 O O . ALA A 1 80 ? -31.703 -6.202 -21.615 1.00 81.38 80 ALA A O 1
ATOM 641 N N . LEU A 1 81 ? -30.106 -5.109 -22.756 1.00 82.62 81 LEU A N 1
ATOM 642 C CA . LEU A 1 81 ? -30.559 -5.529 -24.087 1.00 82.62 81 LEU A CA 1
ATOM 643 C C . LEU A 1 81 ? -30.527 -7.056 -24.266 1.00 82.62 81 LEU A C 1
ATOM 645 O O . LEU A 1 81 ? -31.439 -7.621 -24.863 1.00 82.62 81 LEU A O 1
ATOM 649 N N . VAL A 1 82 ? -29.511 -7.739 -23.728 1.00 78.44 82 VAL A N 1
ATOM 650 C CA . VAL A 1 82 ? -29.419 -9.210 -23.745 1.00 78.44 82 VAL A CA 1
ATOM 651 C C . VAL A 1 82 ? -30.548 -9.842 -22.927 1.00 78.44 82 VAL A C 1
ATOM 653 O O . VAL A 1 82 ? -31.153 -10.817 -23.369 1.00 78.44 82 VAL A O 1
ATOM 656 N N . HIS A 1 83 ? -30.872 -9.286 -21.757 1.00 74.75 83 HIS A N 1
ATOM 657 C CA . HIS A 1 83 ? -32.002 -9.758 -20.955 1.00 74.75 83 HIS A CA 1
ATOM 658 C C . HIS A 1 83 ? -33.355 -9.494 -21.628 1.00 74.75 83 HIS A C 1
ATOM 660 O O . HIS A 1 83 ? -34.219 -10.370 -21.609 1.00 74.75 83 HIS A O 1
ATOM 666 N N . GLU A 1 84 ? -33.532 -8.321 -22.240 1.00 76.38 84 GLU A N 1
ATOM 667 C CA . GLU A 1 84 ? -34.739 -7.948 -22.989 1.00 76.38 84 GLU A CA 1
ATOM 668 C C . GLU A 1 84 ? -34.953 -8.830 -24.226 1.00 76.38 84 GLU A C 1
ATOM 670 O O . GLU A 1 84 ? -36.090 -9.193 -24.529 1.00 76.38 84 GLU A O 1
ATOM 675 N N . ALA A 1 85 ? -33.877 -9.216 -24.920 1.00 76.00 85 ALA A N 1
ATOM 676 C CA . ALA A 1 85 ? -33.945 -10.087 -26.093 1.00 76.00 85 ALA A CA 1
ATOM 677 C C . ALA A 1 85 ? -34.501 -11.488 -25.768 1.00 76.00 85 ALA A C 1
ATOM 679 O O . ALA A 1 85 ? -35.120 -12.119 -26.628 1.00 76.00 85 ALA A O 1
ATOM 680 N N . GLY A 1 86 ? -34.328 -11.961 -24.528 1.00 63.25 86 GLY A N 1
ATOM 681 C CA . GLY A 1 86 ? -34.883 -13.224 -24.043 1.00 63.25 86 GLY A CA 1
ATOM 682 C C . GLY A 1 86 ? -34.432 -14.467 -24.833 1.00 63.25 86 GLY A C 1
ATOM 683 O O . GLY A 1 86 ? -33.486 -14.448 -25.616 1.00 63.25 86 GLY A O 1
ATOM 684 N N . ALA A 1 87 ? -35.147 -15.582 -24.643 1.00 56.38 87 ALA A N 1
ATOM 685 C CA . ALA A 1 87 ? -34.863 -16.868 -25.293 1.00 56.38 87 ALA A CA 1
ATOM 686 C C . ALA A 1 87 ? -34.898 -16.907 -26.848 1.00 56.38 87 ALA A C 1
ATOM 688 O O . ALA A 1 87 ? -34.150 -17.710 -27.407 1.00 56.38 87 ALA A O 1
ATOM 689 N N . PRO A 1 88 ? -35.711 -16.117 -27.587 1.00 58.16 88 PRO A N 1
ATOM 690 C CA . PRO A 1 88 ? -35.848 -16.307 -29.036 1.00 58.16 88 PRO A CA 1
ATOM 691 C C . PRO A 1 88 ? -34.639 -15.845 -29.870 1.00 58.16 88 PRO A C 1
ATOM 693 O O . PRO A 1 88 ? -34.573 -16.187 -31.047 1.00 58.16 88 PRO A O 1
ATOM 696 N N . VAL A 1 89 ? -33.686 -15.100 -29.291 1.00 58.62 89 VAL A N 1
ATOM 697 C CA . VAL A 1 89 ? -32.470 -14.602 -29.979 1.00 58.62 89 VAL A CA 1
ATOM 698 C C . VAL A 1 89 ? -31.193 -15.258 -29.427 1.00 58.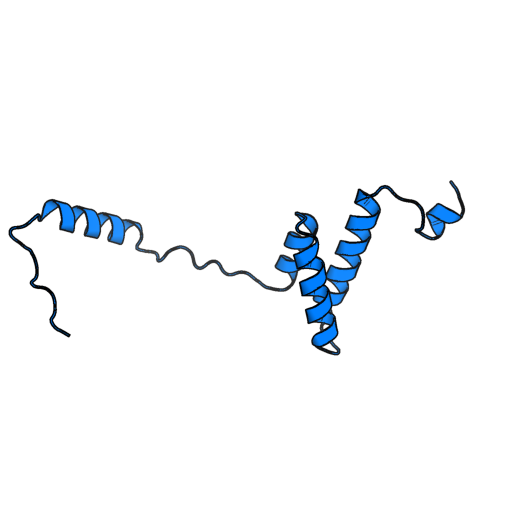62 89 VAL A C 1
ATOM 700 O O . VAL A 1 89 ? -30.090 -14.763 -29.644 1.00 58.62 89 VAL A O 1
ATOM 703 N N . SER A 1 90 ? -31.320 -16.372 -28.693 1.00 54.69 90 SER A N 1
ATOM 704 C CA . SER A 1 90 ? -30.174 -17.083 -28.115 1.00 54.69 90 SER A CA 1
ATOM 705 C C . SER A 1 90 ? -29.167 -17.460 -29.204 1.00 54.69 90 SER A C 1
ATOM 707 O O . SER A 1 90 ? -29.442 -18.319 -30.041 1.00 54.69 90 SER A O 1
ATOM 709 N N . ALA A 1 91 ? -27.980 -16.853 -29.166 1.00 60.19 91 ALA A N 1
ATOM 710 C CA . ALA A 1 91 ? -26.841 -17.350 -29.923 1.00 60.19 91 ALA A CA 1
ATOM 711 C C . ALA A 1 91 ? -26.512 -18.757 -29.404 1.00 60.19 91 ALA A C 1
ATOM 713 O O . ALA A 1 91 ? -26.446 -18.975 -28.191 1.00 60.19 91 ALA A O 1
ATOM 714 N N . GLU A 1 92 ? -26.362 -19.729 -30.303 1.00 56.25 92 GLU A N 1
ATOM 715 C CA . GLU A 1 92 ? -25.910 -21.064 -29.914 1.00 56.25 92 GLU A CA 1
ATOM 716 C C . GLU A 1 92 ? -24.537 -20.967 -29.221 1.00 56.25 92 GLU A C 1
ATOM 718 O O . GLU A 1 92 ? -23.728 -20.104 -29.582 1.00 56.25 92 GLU A O 1
ATOM 723 N N . PRO A 1 93 ? -24.233 -21.825 -28.227 1.00 55.66 93 PRO A N 1
ATOM 724 C CA . PRO A 1 93 ? -22.918 -21.815 -27.606 1.00 55.66 93 PRO A CA 1
ATOM 725 C C . PRO A 1 93 ? -21.848 -22.106 -28.662 1.00 55.66 93 PRO A C 1
ATOM 727 O O . PRO A 1 93 ? -21.905 -23.122 -29.360 1.00 55.66 93 PRO A O 1
ATOM 730 N N . VAL A 1 94 ? -20.859 -21.213 -28.760 1.00 47.22 94 VAL A N 1
ATOM 731 C CA . VAL A 1 94 ? -19.671 -21.407 -29.596 1.00 47.22 94 VAL A CA 1
ATOM 732 C C . VAL A 1 94 ? -18.981 -22.681 -29.116 1.00 47.22 94 VAL A C 1
ATOM 734 O O . VAL A 1 94 ? -18.458 -22.732 -28.002 1.00 47.22 94 VAL A O 1
ATOM 737 N N . LYS A 1 95 ? -19.029 -23.739 -29.931 1.00 43.19 95 LYS A N 1
ATOM 738 C CA . LYS A 1 95 ? -18.248 -24.952 -29.678 1.00 43.19 95 LYS A CA 1
ATOM 739 C C . LYS A 1 95 ? -16.768 -24.590 -29.816 1.00 43.19 95 LYS A C 1
ATOM 741 O O . LYS A 1 95 ? -16.393 -23.977 -30.814 1.00 43.19 95 LYS A O 1
ATOM 746 N N . ALA A 1 96 ? -15.992 -24.923 -28.785 1.00 43.94 96 ALA A N 1
ATOM 747 C CA . ALA A 1 96 ? -14.536 -24.798 -28.773 1.00 43.94 96 ALA A CA 1
ATOM 748 C C . ALA A 1 96 ? -13.885 -25.660 -29.863 1.00 43.94 96 ALA A C 1
ATOM 750 O O . ALA A 1 96 ? -14.450 -26.738 -30.170 1.00 43.94 96 ALA A O 1
#

Radius of gyration: 25.78 Å; chains: 1; bounding box: 57×41×62 Å

pLDDT: mean 77.35, std 14.61, range [43.19, 95.94]

Foldseek 3Di:
DDPCVVVVVDDDPVVVVLVLLVVLLVQLQDPDDDPVSNVVSLVVLVVVPDPSSVVSNCVNDPDDPPPDPPCPVVVVVVVVVVVVVPDPPDDDPDDD

Sequence (96 aa):
MGFLDKLGIGGSKQEREERGVRRLQKKTMEKFGPPENRQGAIEELGKMRSPRAIEALLMRYTIRVDPGITDDEEKQRILALVHEAGAPVSAEPVKA

Secondary structure (DSSP, 8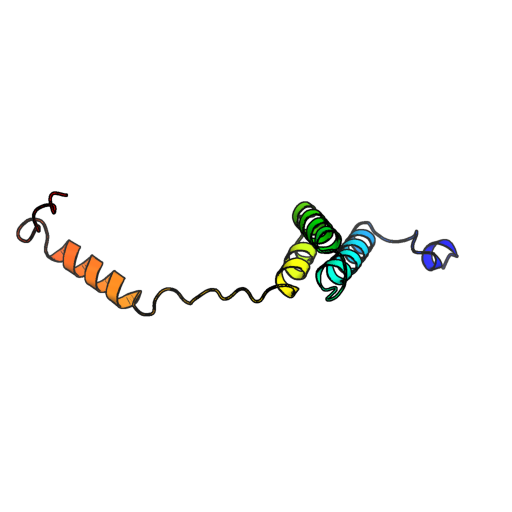-state):
--HHHHTT----HHHHHHHHHHHHHHHHH--SS-HHHHHHHHHHHHHH--HHHHHHHHTTS------S-TTHHHHHHHHHHHHHH-GGG-PPP---